Protein AF-A0A957AYV8-F1 (afdb_monomer_lite)

pLDDT: mean 86.89, std 7.69, range [53.62, 94.81]

Sequence (79 aa):
MKIATMFSDIWQSLWQRPVTQKYPFERKEAPDRLRGKLHWNPENCTGCALCNKDCPANAIDLFVLDKKAKQFVMRYDVG

Foldseek 3Di:
DPPVVVVVVVVVVVPDDDPDDPPPVGDDDDPPPDPDDDDDDQVPDQQPCPCCVVDPVSQWDKADPDPVVSGIDIDGDPD

Secondary structure (DSSP, 8-state):
--HHHHHHHHHHHHHSPP----TTTSPPPPPTT---S----GGG-----HHHHT-TT--EEEEEEETTTTEEEEEE---

Structure (mmCIF, N/CA/C/O backbone):
data_AF-A0A957AYV8-F1
#
_entry.id   AF-A0A957AYV8-F1
#
loop_
_atom_site.group_PDB
_atom_site.id
_atom_site.type_symbol
_atom_site.label_atom_id
_atom_site.label_alt_id
_atom_site.label_comp_id
_atom_site.label_asym_id
_atom_site.label_entity_id
_atom_site.label_seq_id
_atom_site.pdbx_PDB_ins_code
_atom_site.Cartn_x
_atom_site.Cartn_y
_atom_site.Cartn_z
_atom_site.occupancy
_atom_site.B_iso_or_equiv
_atom_site.auth_seq_id
_atom_site.auth_comp_id
_atom_site.auth_asym_id
_atom_site.auth_atom_id
_atom_site.pdbx_PDB_model_num
ATOM 1 N N . MET A 1 1 ? -37.143 0.124 29.218 1.00 53.62 1 MET A N 1
ATOM 2 C CA . MET A 1 1 ? -35.696 -0.160 29.350 1.00 53.62 1 MET A CA 1
ATOM 3 C C . MET A 1 1 ? -35.481 -0.883 30.670 1.00 53.62 1 MET A C 1
ATOM 5 O O . MET A 1 1 ? -35.823 -0.324 31.703 1.00 53.62 1 MET A O 1
ATOM 9 N N . LYS A 1 2 ? -35.048 -2.149 30.656 1.00 62.84 2 LYS A N 1
ATOM 10 C CA . LYS A 1 2 ? -34.942 -2.958 31.881 1.00 62.84 2 LYS A CA 1
ATOM 11 C C . LYS A 1 2 ? -33.539 -2.798 32.474 1.00 62.84 2 LYS A C 1
ATOM 13 O O . LYS A 1 2 ? -32.627 -3.509 32.086 1.00 62.84 2 LYS A O 1
ATOM 18 N N . ILE A 1 3 ? -33.376 -1.861 33.408 1.00 75.81 3 ILE A N 1
ATOM 19 C CA . ILE A 1 3 ? -32.102 -1.581 34.105 1.00 75.81 3 ILE A CA 1
ATOM 20 C C . ILE A 1 3 ? -31.479 -2.862 34.697 1.00 75.81 3 ILE A C 1
ATOM 22 O O . ILE A 1 3 ? -30.265 -3.033 34.675 1.00 75.81 3 ILE A O 1
ATOM 26 N N . ALA A 1 4 ? -32.314 -3.805 35.143 1.00 76.75 4 ALA A N 1
ATOM 27 C CA . ALA A 1 4 ? -31.882 -5.081 35.707 1.00 76.75 4 ALA A CA 1
ATOM 28 C C . ALA A 1 4 ? -31.061 -5.965 34.747 1.00 76.75 4 ALA A C 1
ATOM 30 O O . ALA A 1 4 ? -30.128 -6.626 35.194 1.00 76.75 4 ALA A O 1
ATOM 31 N N . THR A 1 5 ? -31.365 -5.982 33.443 1.00 84.44 5 THR A N 1
ATOM 32 C CA . THR A 1 5 ? -30.605 -6.819 32.495 1.00 84.44 5 THR A CA 1
ATOM 33 C C . THR A 1 5 ? -29.212 -6.244 32.253 1.00 84.44 5 THR A C 1
ATOM 35 O O . THR A 1 5 ? -28.245 -6.992 32.221 1.00 84.44 5 THR A O 1
ATOM 38 N N . MET A 1 6 ? -29.084 -4.913 32.221 1.00 83.56 6 MET A N 1
ATOM 39 C CA . MET A 1 6 ? -27.786 -4.251 32.051 1.00 83.56 6 MET A CA 1
ATOM 40 C C . MET A 1 6 ? -26.815 -4.537 33.202 1.00 83.56 6 MET A C 1
ATOM 42 O O . MET A 1 6 ? -25.635 -4.761 32.957 1.00 83.56 6 MET A O 1
ATOM 46 N N . PHE A 1 7 ? -27.290 -4.581 34.452 1.00 88.00 7 PHE A N 1
ATOM 47 C CA . PHE A 1 7 ? -26.432 -4.946 35.588 1.00 88.00 7 PHE A CA 1
ATOM 48 C C . PHE A 1 7 ? -25.914 -6.390 35.499 1.00 88.00 7 PHE A C 1
ATOM 50 O O . PHE A 1 7 ? -24.758 -6.644 35.837 1.00 88.00 7 PHE A O 1
ATOM 57 N N . SER A 1 8 ? -26.739 -7.320 35.007 1.00 86.94 8 SER A N 1
ATOM 58 C CA . SER A 1 8 ? -26.330 -8.710 34.766 1.00 86.94 8 SER A CA 1
ATOM 59 C C . SER A 1 8 ? -25.243 -8.803 33.692 1.00 86.94 8 SER A C 1
ATOM 61 O O . SER A 1 8 ? -24.238 -9.487 33.889 1.00 86.94 8 SER A O 1
ATOM 63 N N . ASP A 1 9 ? -25.409 -8.074 32.586 1.00 88.94 9 ASP A N 1
ATOM 64 C CA . ASP A 1 9 ? -24.454 -8.069 31.472 1.00 88.94 9 ASP A CA 1
ATOM 65 C C . ASP A 1 9 ? -23.093 -7.487 31.891 1.00 88.94 9 ASP A C 1
ATOM 67 O O . ASP A 1 9 ? -22.040 -7.996 31.493 1.00 88.94 9 ASP A O 1
ATOM 71 N N . ILE A 1 10 ? -23.099 -6.457 32.749 1.00 91.19 10 ILE A N 1
ATOM 72 C CA . ILE A 1 10 ? -21.881 -5.864 33.321 1.00 91.19 10 ILE A CA 1
ATOM 73 C C . ILE A 1 10 ? -21.146 -6.884 34.194 1.00 91.19 10 ILE A C 1
ATOM 75 O O . ILE A 1 10 ? -19.936 -7.061 34.043 1.00 91.19 10 ILE A O 1
ATOM 79 N N . TRP A 1 11 ? -21.866 -7.578 35.082 1.00 91.69 11 TRP A N 1
ATOM 80 C CA . TRP A 1 11 ? -21.271 -8.588 35.957 1.00 91.69 11 TRP A CA 1
ATOM 81 C C . TRP A 1 11 ? -20.645 -9.738 35.159 1.00 91.69 11 TRP A C 1
ATOM 83 O O . TRP A 1 11 ? -19.524 -10.160 35.439 1.00 91.69 11 TRP A O 1
ATOM 93 N N . GLN A 1 12 ? -21.335 -10.203 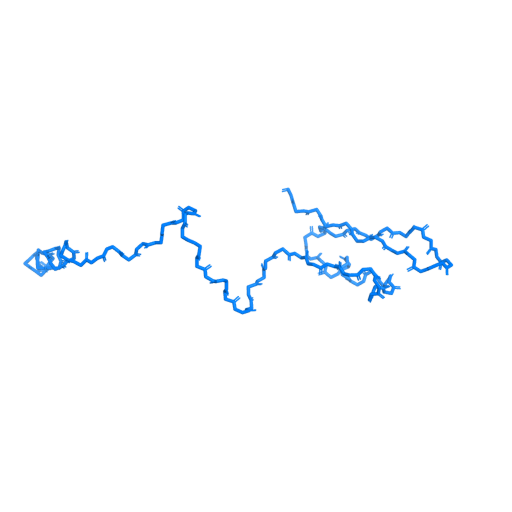34.115 1.00 86.12 12 GLN A N 1
ATOM 94 C CA . GLN A 1 12 ? -20.828 -11.257 33.240 1.00 86.12 12 GLN A CA 1
ATOM 95 C C . GLN A 1 12 ? -19.598 -10.804 32.440 1.00 86.12 12 GLN A C 1
ATOM 97 O O . GLN A 1 12 ? -18.646 -11.570 32.295 1.00 86.12 12 GLN A O 1
ATOM 102 N N . SER A 1 13 ? -19.590 -9.560 31.958 1.00 89.50 13 SER A N 1
ATOM 103 C CA . SER A 1 13 ? -18.487 -9.009 31.163 1.00 89.50 13 SER A CA 1
ATOM 104 C C . SER A 1 13 ? -17.219 -8.771 31.987 1.00 89.50 13 SER A C 1
ATOM 106 O O . SER A 1 13 ? -16.124 -8.984 31.474 1.00 89.50 13 SER A O 1
ATOM 108 N N . LEU A 1 14 ? -17.343 -8.391 33.267 1.00 91.50 14 LEU A N 1
ATOM 109 C CA . LEU A 1 14 ? -16.196 -8.202 34.167 1.00 91.50 14 LEU A CA 1
ATOM 110 C C . LEU A 1 14 ? -15.405 -9.505 34.383 1.00 91.50 14 LEU A C 1
ATOM 112 O O . LEU A 1 14 ? -14.190 -9.475 34.560 1.00 91.50 14 LEU A O 1
ATOM 116 N N . TRP A 1 15 ? -16.096 -10.649 34.368 1.00 92.44 15 TRP A N 1
ATOM 117 C CA . TRP A 1 15 ? -15.485 -11.962 34.593 1.00 92.44 15 TRP A CA 1
ATOM 118 C C . TRP A 1 15 ? -14.890 -12.589 33.323 1.00 92.44 15 TRP A C 1
ATOM 120 O O . TRP A 1 15 ? -14.131 -13.559 33.398 1.00 92.44 15 TRP A O 1
ATOM 130 N N . GLN A 1 16 ? -15.229 -12.069 32.142 1.00 90.00 16 GLN A N 1
ATOM 131 C CA . GLN A 1 16 ? -14.680 -12.552 30.879 1.00 90.00 16 GLN A CA 1
ATOM 132 C C . GLN A 1 16 ? -13.301 -11.948 30.608 1.00 90.00 16 GLN A C 1
ATOM 134 O O . GLN A 1 16 ? -12.977 -10.834 31.014 1.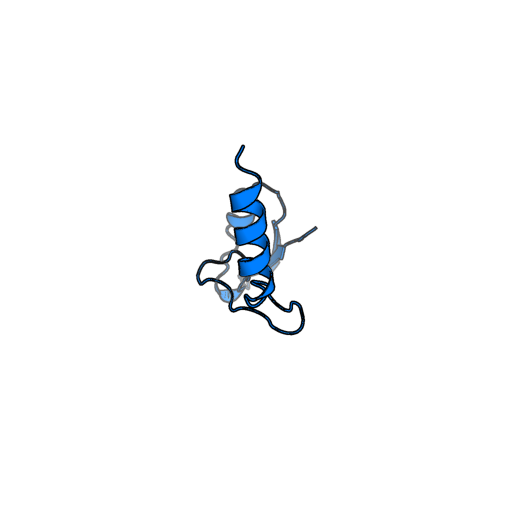00 90.00 16 GLN A O 1
ATOM 139 N N . ARG A 1 17 ? -12.457 -12.699 29.894 1.00 85.88 17 ARG A N 1
ATOM 140 C CA . ARG A 1 17 ? -11.154 -12.185 29.458 1.00 85.88 17 ARG A CA 1
ATOM 141 C C . ARG A 1 17 ? -11.357 -11.050 28.445 1.00 85.88 17 ARG A C 1
ATOM 143 O O . ARG A 1 17 ? -12.265 -11.144 27.619 1.00 85.88 17 ARG A O 1
ATOM 150 N N . PRO A 1 18 ? -10.501 -10.013 28.459 1.00 86.12 18 PRO A N 1
ATOM 151 C CA . PRO A 1 18 ? -10.605 -8.921 27.503 1.00 86.12 18 PRO A CA 1
ATOM 152 C C . PRO A 1 18 ? -10.410 -9.446 26.078 1.00 86.12 18 PRO A C 1
ATOM 154 O O . PRO A 1 18 ? -9.416 -10.109 25.783 1.00 86.12 18 PRO A O 1
ATOM 157 N N . VAL A 1 19 ? -11.338 -9.112 25.181 1.00 88.50 19 VAL A N 1
ATOM 158 C CA . VAL A 1 19 ? -11.253 -9.425 23.743 1.00 88.50 19 VAL A CA 1
ATOM 159 C C . VAL A 1 19 ? -10.366 -8.385 23.042 1.00 88.50 19 VAL A C 1
ATOM 161 O O . VAL A 1 19 ? -10.763 -7.737 22.077 1.00 88.50 19 VAL A O 1
ATOM 164 N N . THR A 1 20 ? -9.167 -8.152 23.579 1.00 88.88 20 THR A N 1
ATOM 165 C CA . THR A 1 20 ? -8.197 -7.184 23.053 1.00 88.88 20 THR A CA 1
ATOM 166 C C . THR A 1 20 ? -6.952 -7.892 22.535 1.00 88.88 20 THR A C 1
ATOM 168 O O . THR A 1 20 ? -6.605 -8.987 22.972 1.00 88.88 20 THR A O 1
ATOM 171 N N . GLN A 1 21 ? -6.273 -7.267 21.574 1.00 88.00 21 GLN A N 1
ATOM 172 C CA . GLN A 1 21 ? -4.982 -7.729 21.065 1.00 88.00 21 GLN A CA 1
ATOM 173 C C . GLN A 1 21 ? -3.881 -6.849 21.656 1.00 88.00 21 GLN A C 1
ATOM 175 O O . GLN A 1 21 ? -4.001 -5.622 21.648 1.00 88.00 21 GLN A O 1
ATOM 180 N N . LYS A 1 22 ? -2.797 -7.452 22.151 1.00 90.25 22 LYS A N 1
ATOM 181 C CA . LYS A 1 22 ? -1.675 -6.724 22.763 1.00 90.25 22 LYS A CA 1
ATOM 182 C C . LYS A 1 22 ? -0.695 -6.190 21.714 1.00 90.25 22 LYS A C 1
ATOM 184 O O . LYS A 1 22 ? 0.496 -6.489 21.761 1.00 90.25 22 LYS A O 1
ATOM 189 N N . TYR A 1 23 ? -1.170 -5.387 20.766 1.00 89.38 23 TYR A N 1
ATOM 190 C CA . TYR A 1 23 ? -0.281 -4.707 19.821 1.00 89.38 23 TYR A CA 1
ATOM 191 C C . TYR A 1 23 ? 0.564 -3.648 20.560 1.00 89.38 23 TYR A C 1
ATOM 193 O O . TYR A 1 23 ? 0.005 -2.925 21.385 1.00 89.38 23 TYR A O 1
ATOM 201 N N . PRO A 1 24 ? 1.882 -3.512 20.308 1.00 89.25 24 PRO A N 1
ATOM 202 C CA . PRO A 1 24 ? 2.699 -4.158 19.270 1.00 89.25 24 PRO A CA 1
ATOM 203 C C . PRO A 1 24 ? 3.399 -5.466 19.689 1.00 89.25 24 PRO A C 1
ATOM 205 O O . PRO A 1 24 ? 4.114 -6.042 18.868 1.00 89.25 24 PRO A O 1
ATOM 208 N N . PHE A 1 25 ? 3.229 -5.914 20.937 1.00 91.50 25 PHE A N 1
ATOM 209 C CA . PHE A 1 25 ? 3.941 -7.060 21.522 1.00 91.50 25 PHE A CA 1
ATOM 210 C C . PHE A 1 25 ? 3.468 -8.416 20.983 1.00 91.50 25 PHE A C 1
ATOM 212 O O . PHE A 1 25 ? 4.272 -9.324 20.805 1.00 91.50 25 PHE A O 1
ATOM 219 N N . GLU A 1 26 ? 2.176 -8.543 20.697 1.00 88.62 26 GLU A N 1
ATOM 220 C CA . GLU A 1 26 ? 1.558 -9.723 20.099 1.00 88.62 26 GLU A CA 1
ATOM 221 C C . GLU A 1 26 ? 0.950 -9.318 18.752 1.00 88.62 26 GLU A C 1
ATOM 223 O O . GLU A 1 26 ? -0.044 -8.588 18.691 1.00 88.62 26 GLU A O 1
ATOM 228 N N . ARG A 1 27 ? 1.592 -9.735 17.655 1.00 85.31 27 ARG A N 1
ATOM 229 C CA . ARG A 1 27 ? 1.111 -9.471 16.295 1.00 85.31 27 ARG A CA 1
ATOM 230 C C . ARG A 1 27 ? 0.278 -10.649 15.823 1.00 85.31 27 ARG A C 1
ATOM 232 O O . ARG A 1 27 ? 0.783 -11.761 15.721 1.00 85.31 27 ARG A O 1
ATOM 239 N N . LYS A 1 28 ? -0.984 -10.384 15.503 1.00 87.94 28 LYS A N 1
ATOM 240 C CA . LYS A 1 28 ? -1.839 -11.357 14.831 1.00 87.94 28 LYS A CA 1
ATOM 241 C C . LYS A 1 28 ? -1.354 -11.575 13.398 1.00 87.94 28 LYS A C 1
ATOM 243 O O . LYS A 1 28 ? -0.872 -10.642 12.753 1.00 87.94 28 LYS A O 1
ATOM 248 N N . GLU A 1 29 ? -1.515 -12.794 12.904 1.00 90.50 29 GLU A N 1
ATOM 249 C CA . GLU A 1 29 ? -1.270 -13.115 11.502 1.00 90.50 29 GLU A CA 1
ATOM 250 C C . GLU A 1 29 ? -2.167 -12.266 10.591 1.00 90.50 29 GLU A C 1
ATOM 252 O O . GLU A 1 29 ? -3.358 -12.057 10.857 1.00 90.50 29 GLU A O 1
ATOM 257 N N . ALA A 1 30 ? -1.567 -11.732 9.528 1.00 90.38 30 ALA A N 1
ATOM 258 C CA . ALA A 1 30 ? -2.296 -10.988 8.516 1.00 90.38 30 ALA A CA 1
ATOM 259 C C . ALA A 1 30 ? -3.228 -11.940 7.748 1.00 90.38 30 ALA A C 1
ATOM 261 O O . ALA A 1 30 ? -2.827 -13.062 7.451 1.00 90.38 30 ALA A O 1
ATOM 262 N N . PRO A 1 31 ? -4.449 -11.510 7.389 1.00 92.81 31 PRO A N 1
ATOM 263 C CA . PRO A 1 31 ? -5.320 -12.327 6.553 1.00 92.81 31 PRO A CA 1
ATOM 264 C C . PRO A 1 31 ? -4.707 -12.519 5.156 1.00 92.81 31 PRO A C 1
ATOM 266 O O . PRO A 1 31 ? -4.081 -11.600 4.626 1.00 92.81 31 PRO A O 1
ATOM 269 N N . ASP A 1 32 ? -4.967 -13.666 4.522 1.00 93.00 32 ASP A N 1
ATOM 270 C CA . ASP A 1 32 ? -4.318 -14.099 3.268 1.00 93.00 32 ASP A CA 1
ATOM 271 C C . ASP A 1 32 ? -4.367 -13.078 2.120 1.00 93.00 32 ASP A C 1
ATOM 273 O O . ASP A 1 32 ? -3.471 -13.015 1.282 1.00 93.00 32 ASP A O 1
ATOM 277 N N . ARG A 1 33 ? -5.429 -12.266 2.053 1.00 93.81 33 ARG A N 1
ATOM 278 C CA . ARG A 1 33 ? -5.654 -11.270 0.989 1.00 93.81 33 ARG A CA 1
ATOM 279 C C . ARG A 1 33 ? -5.489 -9.828 1.469 1.00 93.81 33 ARG A C 1
ATOM 281 O O . ARG A 1 33 ? -6.078 -8.915 0.883 1.00 93.81 33 ARG A O 1
ATOM 288 N N . LEU A 1 34 ? -4.725 -9.609 2.540 1.00 93.75 34 LEU A N 1
ATOM 289 C CA . LEU A 1 34 ? -4.421 -8.266 3.019 1.00 93.75 34 LEU A CA 1
ATOM 290 C C . LEU A 1 34 ? -3.677 -7.473 1.937 1.00 93.75 34 LEU A C 1
ATOM 292 O O . LEU A 1 34 ? -2.590 -7.845 1.501 1.00 93.75 34 LEU A O 1
ATOM 296 N N . ARG A 1 35 ? -4.237 -6.329 1.540 1.00 91.94 35 ARG A N 1
ATOM 297 C CA . ARG A 1 35 ? -3.558 -5.363 0.668 1.00 91.94 35 ARG A CA 1
ATOM 298 C C . ARG A 1 35 ? -2.599 -4.518 1.510 1.00 91.94 35 ARG A C 1
ATOM 300 O O . ARG A 1 35 ? -2.946 -3.422 1.932 1.00 91.94 35 ARG A O 1
ATOM 307 N N . GLY A 1 36 ? -1.444 -5.101 1.827 1.00 89.31 36 GLY A N 1
ATOM 308 C CA . GLY A 1 36 ? -0.372 -4.459 2.587 1.00 89.31 36 GLY A CA 1
ATOM 309 C C . GLY A 1 36 ? 0.532 -3.587 1.713 1.00 89.31 36 GLY A C 1
ATOM 310 O O . GLY A 1 36 ? 0.093 -2.973 0.742 1.00 89.31 36 GLY A O 1
ATOM 311 N N . LYS A 1 37 ? 1.824 -3.547 2.048 1.00 88.88 37 LYS A N 1
ATOM 312 C CA . LYS A 1 37 ? 2.822 -2.824 1.254 1.00 88.88 37 LYS A CA 1
ATOM 313 C C . LYS A 1 37 ? 2.955 -3.449 -0.137 1.00 88.88 37 LYS A C 1
ATOM 315 O O . LYS A 1 37 ? 3.078 -4.666 -0.264 1.00 88.88 37 LYS A O 1
ATOM 320 N N . LEU A 1 38 ? 2.988 -2.603 -1.162 1.00 89.31 38 LEU A N 1
ATOM 321 C CA . LEU A 1 38 ? 3.254 -3.031 -2.528 1.00 89.31 38 LEU A CA 1
ATOM 322 C C . LEU A 1 38 ? 4.659 -3.644 -2.633 1.00 89.31 38 LEU A C 1
ATOM 324 O O . LEU A 1 38 ? 5.644 -3.038 -2.210 1.00 89.31 38 LEU A O 1
ATOM 328 N N . HIS A 1 39 ? 4.740 -4.829 -3.230 1.00 89.50 39 HIS A N 1
ATOM 329 C CA . HIS A 1 39 ? 5.995 -5.485 -3.577 1.00 89.50 39 HIS A CA 1
ATOM 330 C C . HIS A 1 39 ? 6.132 -5.528 -5.099 1.00 89.50 39 HIS A C 1
ATOM 332 O O . HIS A 1 39 ? 5.240 -6.020 -5.790 1.00 89.50 39 HIS A O 1
ATOM 338 N N . TRP A 1 40 ? 7.246 -5.022 -5.619 1.00 90.19 40 TRP A N 1
ATOM 339 C CA . TRP A 1 40 ? 7.525 -4.963 -7.049 1.00 90.19 40 TRP A CA 1
ATOM 340 C C . TRP A 1 40 ? 8.831 -5.699 -7.353 1.00 90.19 40 TRP A C 1
ATOM 342 O O . TRP A 1 40 ? 9.829 -5.496 -6.666 1.00 90.19 40 TRP A O 1
ATOM 352 N N . ASN A 1 41 ? 8.806 -6.559 -8.375 1.00 90.19 41 ASN A N 1
ATOM 353 C CA . ASN A 1 41 ? 9.985 -7.266 -8.866 1.00 90.19 41 ASN A CA 1
ATOM 354 C C . ASN A 1 41 ? 10.391 -6.694 -10.243 1.00 90.19 41 ASN A C 1
ATOM 356 O O . ASN A 1 41 ? 9.590 -6.801 -11.180 1.00 90.19 41 ASN A O 1
ATOM 360 N N . PRO A 1 42 ? 11.603 -6.120 -10.392 1.00 88.19 42 PRO A N 1
ATOM 361 C CA . PRO A 1 42 ? 12.092 -5.580 -11.663 1.00 88.19 42 PRO A CA 1
ATOM 362 C C . PRO A 1 42 ? 12.174 -6.612 -12.788 1.00 88.19 42 PRO A C 1
ATOM 364 O O . PRO A 1 42 ? 11.915 -6.261 -13.934 1.00 88.19 42 PRO A O 1
ATOM 367 N N . GLU A 1 43 ? 12.484 -7.873 -12.486 1.00 88.62 43 GLU A N 1
ATOM 368 C CA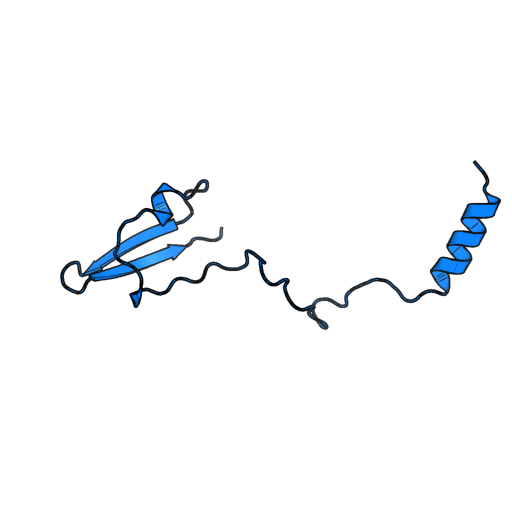 . GLU A 1 43 ? 12.683 -8.921 -13.500 1.00 88.62 43 GLU A CA 1
ATOM 369 C C . GLU A 1 43 ? 11.396 -9.243 -14.268 1.00 88.62 43 GLU A C 1
ATOM 371 O O . GLU A 1 43 ? 11.427 -9.558 -15.456 1.00 88.62 43 GLU A O 1
ATOM 376 N N . ASN A 1 44 ? 10.247 -9.097 -13.602 1.00 89.81 44 ASN A N 1
ATOM 377 C CA . ASN A 1 44 ? 8.929 -9.318 -14.197 1.00 89.81 44 ASN A CA 1
ATOM 378 C C . ASN A 1 44 ? 8.376 -8.061 -14.891 1.00 89.81 44 ASN A C 1
ATOM 380 O O . ASN A 1 44 ? 7.309 -8.103 -15.506 1.00 89.81 44 ASN A O 1
ATOM 384 N N . CYS A 1 45 ? 9.056 -6.920 -14.766 1.00 89.56 45 CYS A N 1
ATOM 385 C CA . CYS A 1 45 ? 8.585 -5.647 -15.285 1.00 89.56 45 CYS A CA 1
ATOM 386 C C . CYS A 1 45 ? 8.986 -5.473 -16.755 1.00 89.56 45 CYS A C 1
ATOM 388 O O . CYS A 1 45 ? 10.162 -5.426 -17.097 1.00 89.56 45 CYS A O 1
ATOM 390 N N . THR A 1 46 ? 8.003 -5.288 -17.636 1.00 89.56 46 THR A N 1
ATOM 391 C CA . THR A 1 46 ? 8.243 -5.006 -19.065 1.00 89.56 46 THR A CA 1
ATOM 392 C C . THR A 1 46 ? 8.300 -3.515 -19.394 1.00 89.56 46 THR A C 1
ATOM 394 O O . THR A 1 46 ? 8.561 -3.149 -20.539 1.00 89.56 46 THR A O 1
ATOM 397 N N . GLY A 1 47 ? 8.033 -2.649 -18.412 1.00 89.12 47 GLY A N 1
ATOM 398 C CA . GLY A 1 47 ? 8.008 -1.200 -18.604 1.00 89.12 47 GLY A CA 1
ATOM 399 C C . GLY A 1 47 ? 6.740 -0.662 -19.283 1.00 89.12 47 GLY A C 1
ATOM 400 O O . GLY A 1 47 ? 6.767 0.427 -19.845 1.00 89.12 47 GLY A O 1
ATOM 401 N N . CYS A 1 48 ? 5.619 -1.393 -19.244 1.00 91.31 48 CYS A N 1
ATOM 402 C CA . CYS A 1 48 ? 4.369 -1.016 -19.927 1.00 91.31 48 CYS A CA 1
ATOM 403 C C . CYS A 1 48 ? 3.646 0.222 -19.355 1.00 91.31 48 CYS A C 1
ATOM 405 O O . CYS A 1 48 ? 2.707 0.721 -19.974 1.00 91.31 48 CYS A O 1
ATOM 407 N N . ALA A 1 49 ? 4.048 0.698 -18.172 1.00 90.50 49 ALA A N 1
ATOM 408 C CA . ALA A 1 49 ? 3.449 1.829 -17.457 1.00 90.50 49 ALA A CA 1
ATOM 409 C C . ALA A 1 49 ? 1.940 1.708 -17.141 1.00 90.50 49 ALA A C 1
ATOM 411 O O . ALA A 1 49 ? 1.321 2.700 -16.758 1.00 90.50 49 ALA A O 1
ATOM 412 N N . LEU A 1 50 ? 1.344 0.513 -17.246 1.00 92.69 50 LEU A N 1
ATOM 413 C CA . LEU A 1 50 ? -0.066 0.288 -16.893 1.00 92.69 50 LEU A CA 1
ATOM 414 C C . LEU A 1 50 ? -0.330 0.574 -15.412 1.00 92.69 50 LEU A C 1
ATOM 416 O O . LEU A 1 50 ? -1.265 1.288 -15.085 1.00 92.69 50 LEU A O 1
ATOM 420 N N . CYS A 1 51 ? 0.557 0.121 -14.524 1.00 92.38 51 CYS A N 1
ATOM 421 C CA . CYS A 1 51 ? 0.426 0.354 -13.085 1.00 92.38 51 CYS A CA 1
ATOM 422 C C . CYS A 1 51 ? 0.410 1.841 -12.689 1.00 92.38 51 CYS A C 1
ATOM 424 O O . CYS A 1 51 ? -0.223 2.182 -11.697 1.00 92.38 51 CYS A O 1
ATOM 426 N N . ASN A 1 52 ? 1.085 2.711 -13.447 1.00 93.19 52 ASN A N 1
ATOM 427 C CA . ASN A 1 52 ? 1.029 4.159 -13.245 1.00 93.19 52 ASN A CA 1
ATOM 428 C C . ASN A 1 52 ? -0.325 4.703 -13.735 1.00 93.19 52 ASN A C 1
ATOM 430 O O . ASN A 1 52 ? -1.054 5.319 -12.966 1.00 93.19 52 ASN A O 1
ATOM 434 N N . LYS A 1 53 ? -0.713 4.379 -14.977 1.00 93.12 53 LYS A N 1
ATOM 435 C CA . LYS A 1 53 ? -1.970 4.851 -15.587 1.00 93.12 53 LYS A CA 1
ATOM 436 C C . LYS A 1 53 ? -3.226 4.422 -14.829 1.00 93.12 53 LYS A C 1
ATOM 438 O O . LYS A 1 53 ? -4.173 5.194 -14.742 1.00 93.12 53 LYS A O 1
ATOM 443 N N . ASP A 1 54 ? -3.227 3.204 -14.300 1.00 94.81 54 ASP A N 1
ATOM 444 C CA . ASP A 1 54 ? -4.366 2.638 -13.578 1.00 94.81 54 ASP A CA 1
ATOM 445 C C . ASP A 1 54 ? -4.425 3.117 -12.119 1.00 94.81 54 ASP A C 1
ATOM 447 O O . ASP A 1 54 ? -5.391 2.825 -11.412 1.00 94.81 54 ASP A O 1
ATOM 451 N N . CYS A 1 55 ? -3.397 3.821 -11.629 1.00 92.44 55 CYS A N 1
ATOM 452 C CA . CYS A 1 55 ? -3.348 4.277 -10.249 1.00 92.44 55 CYS A CA 1
ATOM 453 C C . CYS A 1 55 ? -4.347 5.426 -10.030 1.00 92.44 55 CYS A C 1
ATOM 455 O O . CYS A 1 55 ? -4.111 6.533 -10.509 1.00 92.44 55 CYS A O 1
ATOM 457 N N . PRO A 1 56 ? -5.413 5.245 -9.228 1.00 93.12 56 PRO A N 1
ATOM 458 C CA . PRO A 1 56 ? -6.380 6.318 -8.984 1.00 93.12 56 PRO A CA 1
ATOM 459 C C . PRO A 1 56 ? -5.795 7.472 -8.155 1.00 93.12 56 PRO A C 1
ATOM 461 O O . PRO A 1 56 ? -6.343 8.569 -8.152 1.00 93.12 56 PRO A O 1
ATOM 464 N N . ALA A 1 57 ? -4.701 7.219 -7.431 1.00 92.38 57 ALA A N 1
ATOM 465 C CA . ALA A 1 57 ? -4.045 8.184 -6.556 1.00 92.38 57 ALA A CA 1
ATOM 466 C C . ALA A 1 57 ? -2.803 8.837 -7.186 1.00 92.38 57 ALA A C 1
ATOM 468 O O . ALA A 1 57 ? -2.171 9.653 -6.524 1.00 92.38 57 ALA A O 1
ATOM 469 N N . ASN A 1 58 ? -2.426 8.465 -8.419 1.00 90.81 58 ASN A N 1
ATOM 470 C CA . ASN A 1 58 ? -1.182 8.906 -9.070 1.00 90.81 58 ASN A CA 1
ATOM 471 C C . ASN A 1 58 ? 0.069 8.758 -8.173 1.00 90.81 58 ASN A C 1
ATOM 473 O O . ASN A 1 58 ? 0.952 9.605 -8.179 1.00 90.81 58 ASN A O 1
ATOM 477 N N . ALA A 1 59 ? 0.135 7.688 -7.375 1.00 91.19 59 ALA A N 1
ATOM 478 C CA . ALA A 1 59 ? 1.193 7.461 -6.380 1.00 91.19 59 ALA A CA 1
ATOM 479 C C . ALA A 1 59 ? 2.377 6.627 -6.912 1.00 91.19 59 ALA A C 1
ATOM 481 O O . ALA A 1 59 ? 3.240 6.190 -6.149 1.00 91.19 59 ALA A O 1
ATOM 482 N N . ILE A 1 60 ? 2.365 6.306 -8.206 1.00 92.75 60 ILE A N 1
ATOM 483 C CA . ILE A 1 60 ? 3.292 5.369 -8.836 1.00 92.75 60 ILE A CA 1
ATOM 484 C C . ILE A 1 60 ? 4.003 6.080 -9.976 1.00 92.75 60 ILE A C 1
ATOM 486 O O . ILE A 1 60 ? 3.370 6.431 -10.966 1.00 92.75 60 ILE A O 1
ATOM 490 N N . ASP A 1 61 ? 5.326 6.145 -9.889 1.00 90.50 61 ASP A N 1
ATOM 491 C CA . ASP A 1 61 ? 6.190 6.625 -10.958 1.00 90.50 61 ASP A CA 1
ATOM 492 C C . ASP A 1 61 ? 7.033 5.486 -11.527 1.00 90.50 61 ASP A C 1
ATOM 494 O O . ASP A 1 61 ? 7.518 4.608 -10.809 1.00 90.50 61 ASP A O 1
ATOM 498 N N . LEU A 1 62 ? 7.224 5.494 -12.846 1.00 90.50 62 LEU A N 1
ATOM 499 C CA . LEU A 1 62 ? 8.034 4.500 -13.542 1.00 90.50 62 LEU A CA 1
ATOM 500 C C . LEU A 1 62 ? 9.195 5.191 -14.253 1.00 90.50 62 LEU A C 1
ATOM 502 O O . LEU A 1 62 ? 8.999 5.906 -15.236 1.00 90.50 62 LEU A O 1
ATOM 506 N N . PHE A 1 63 ? 10.408 4.928 -13.782 1.00 87.88 63 PHE A N 1
ATOM 507 C CA . PHE A 1 63 ? 11.641 5.431 -14.370 1.00 87.88 63 PHE A CA 1
ATOM 508 C C . PHE A 1 63 ? 12.270 4.384 -15.284 1.00 87.88 63 PHE A C 1
ATOM 510 O O . PHE A 1 63 ? 12.292 3.190 -14.980 1.00 87.88 63 PHE A O 1
ATOM 517 N N . VAL A 1 64 ? 12.813 4.840 -16.409 1.00 87.00 64 VAL A N 1
ATOM 518 C CA . VAL A 1 64 ? 13.563 4.002 -17.347 1.00 87.00 64 VAL A CA 1
ATOM 519 C C . VAL A 1 64 ? 15.045 4.288 -17.138 1.00 87.00 64 VAL A C 1
ATOM 521 O O . VAL A 1 64 ? 15.492 5.388 -17.452 1.00 87.00 64 VAL A O 1
ATOM 524 N N . LEU A 1 65 ? 15.791 3.319 -16.603 1.00 84.44 65 LEU A N 1
ATOM 525 C CA . LEU A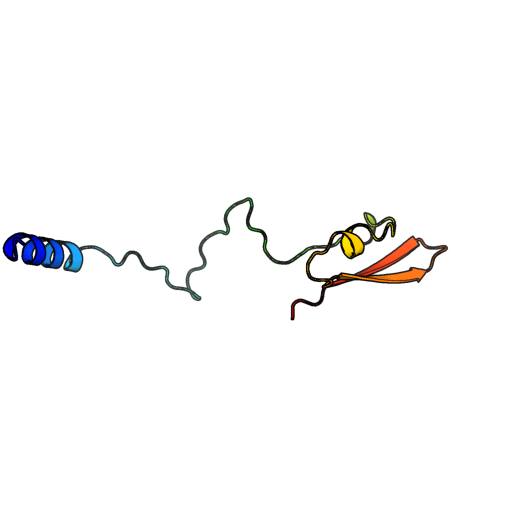 1 65 ? 17.239 3.454 -16.416 1.00 84.44 65 LEU A CA 1
ATOM 526 C C . LEU A 1 65 ? 17.981 3.127 -17.711 1.00 84.44 65 LEU A C 1
ATOM 528 O O . LEU A 1 65 ? 18.789 3.919 -18.184 1.00 84.44 65 LEU A O 1
ATOM 532 N N . ASP A 1 66 ? 17.655 1.985 -18.318 1.00 80.88 66 ASP A N 1
ATOM 533 C CA . ASP A 1 66 ? 18.265 1.553 -19.571 1.00 80.88 66 ASP A CA 1
ATOM 534 C C . ASP A 1 66 ? 17.237 0.829 -20.451 1.00 80.88 66 ASP A C 1
ATOM 536 O O . ASP A 1 66 ? 16.685 -0.215 -20.095 1.00 80.88 66 ASP A O 1
ATOM 540 N N . LYS A 1 67 ? 16.993 1.391 -21.641 1.00 75.25 67 LYS A N 1
ATOM 541 C CA . LYS A 1 67 ? 16.080 0.826 -22.645 1.00 75.25 67 LYS A CA 1
ATOM 542 C C . LYS A 1 67 ? 16.642 -0.426 -23.321 1.00 75.25 67 LYS A C 1
ATOM 544 O O . LYS A 1 67 ? 15.863 -1.294 -23.703 1.00 75.25 67 LYS A O 1
ATOM 549 N N . LYS A 1 68 ? 17.966 -0.525 -23.488 1.00 79.38 68 LYS A N 1
ATOM 550 C CA . LYS A 1 68 ? 18.627 -1.682 -24.112 1.00 79.38 68 LYS A CA 1
ATOM 551 C C . LYS A 1 68 ? 18.678 -2.861 -23.147 1.00 79.38 68 LYS A C 1
ATOM 553 O O . LYS A 1 68 ? 18.374 -3.978 -23.550 1.00 79.38 68 LYS A O 1
ATOM 558 N N . ALA A 1 69 ? 18.986 -2.597 -21.878 1.00 78.88 69 ALA A N 1
ATOM 559 C CA . ALA A 1 69 ? 19.018 -3.619 -20.833 1.00 78.88 69 ALA A CA 1
ATOM 560 C C . ALA A 1 69 ? 17.639 -3.925 -20.214 1.00 78.88 69 ALA A C 1
ATOM 562 O O . ALA A 1 69 ? 17.550 -4.779 -19.337 1.00 78.88 69 ALA A O 1
ATOM 563 N N . LYS A 1 70 ? 16.564 -3.248 -20.659 1.00 76.44 70 LYS A N 1
ATOM 564 C CA . LYS A 1 70 ? 15.197 -3.362 -20.108 1.00 76.44 70 LYS A CA 1
ATOM 565 C C . LYS A 1 70 ? 15.147 -3.157 -18.588 1.00 76.44 70 LYS A C 1
ATOM 567 O O . LYS A 1 70 ? 14.407 -3.833 -17.880 1.00 76.44 70 LYS A O 1
ATOM 572 N N . GLN A 1 71 ? 15.939 -2.213 -18.087 1.00 82.12 71 GLN A N 1
ATOM 573 C CA . GLN A 1 71 ? 15.970 -1.871 -16.671 1.00 82.12 71 GLN A CA 1
ATOM 574 C C . GLN A 1 71 ? 15.008 -0.718 -16.392 1.00 82.12 71 GLN A C 1
ATOM 576 O O . GLN A 1 71 ? 15.197 0.412 -16.855 1.00 82.12 71 GLN A O 1
ATOM 581 N N . PHE A 1 72 ? 13.982 -1.015 -15.603 1.00 86.44 72 PHE A N 1
ATOM 582 C CA . PHE A 1 72 ? 12.964 -0.071 -15.155 1.00 86.44 72 PHE A CA 1
ATOM 583 C C . PHE A 1 72 ? 12.984 -0.012 -13.636 1.00 86.44 72 PHE A C 1
ATOM 585 O O . PHE A 1 72 ? 13.287 -1.020 -13.012 1.00 86.44 72 PHE A O 1
ATOM 592 N N . VAL A 1 73 ? 12.638 1.131 -13.047 1.00 87.38 73 VAL A N 1
ATOM 593 C CA . VAL A 1 73 ? 12.470 1.288 -11.599 1.00 87.38 73 VAL A CA 1
ATOM 594 C C . VAL A 1 73 ? 11.091 1.854 -11.324 1.00 87.38 73 VAL A C 1
ATOM 596 O O . VAL A 1 73 ? 10.762 2.948 -11.779 1.00 87.38 73 VAL A O 1
ATOM 599 N N . MET A 1 74 ? 10.286 1.099 -10.580 1.00 89.12 74 MET A N 1
ATOM 600 C CA . MET A 1 74 ? 9.016 1.581 -10.055 1.00 89.12 74 MET A CA 1
ATOM 601 C C . MET A 1 74 ? 9.270 2.271 -8.716 1.00 89.12 74 MET A C 1
ATOM 603 O O . MET A 1 74 ? 9.741 1.641 -7.768 1.00 89.12 74 MET A O 1
ATOM 607 N N . ARG A 1 75 ? 8.939 3.556 -8.633 1.00 88.12 75 ARG A N 1
ATOM 608 C CA . ARG A 1 75 ? 8.875 4.292 -7.377 1.00 88.12 75 ARG A CA 1
ATOM 609 C C . ARG A 1 75 ? 7.418 4.357 -6.937 1.00 88.12 75 ARG A C 1
ATOM 611 O O . ARG A 1 75 ? 6.541 4.713 -7.715 1.00 88.12 75 ARG A O 1
ATOM 618 N N . T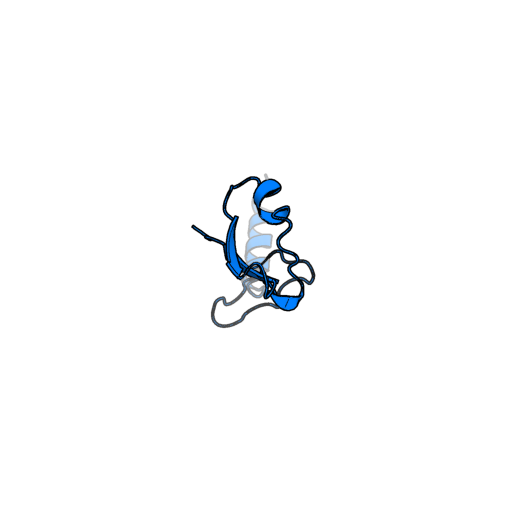YR A 1 76 ? 7.176 3.969 -5.695 1.00 87.00 76 TYR A N 1
ATOM 619 C CA . TYR A 1 76 ? 5.868 4.050 -5.064 1.00 87.00 76 TYR A CA 1
ATOM 620 C C . TYR A 1 76 ? 5.997 4.981 -3.868 1.00 87.00 76 TYR A C 1
ATOM 622 O O . TYR A 1 76 ? 6.674 4.638 -2.895 1.00 87.00 76 TYR A O 1
ATOM 630 N N .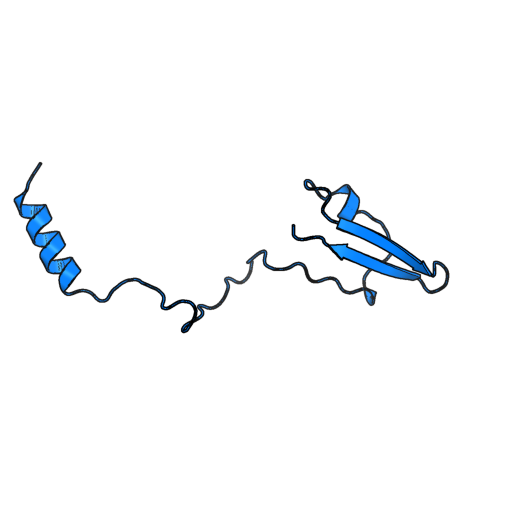 ASP A 1 77 ? 5.388 6.158 -3.969 1.00 77.06 77 ASP A N 1
ATOM 631 C CA . ASP A 1 77 ? 5.367 7.124 -2.882 1.00 77.06 77 ASP A CA 1
ATOM 632 C C . ASP A 1 77 ? 4.129 6.845 -2.023 1.00 77.06 77 ASP A C 1
ATOM 634 O O . ASP A 1 77 ? 2.983 7.114 -2.390 1.00 77.06 77 ASP A O 1
ATOM 638 N N . VAL A 1 78 ? 4.372 6.230 -0.869 1.00 67.31 78 VAL A N 1
ATOM 639 C CA . VAL A 1 78 ? 3.375 6.101 0.195 1.00 67.31 78 VAL A CA 1
ATOM 640 C C . VAL A 1 78 ? 3.546 7.356 1.025 1.00 67.31 78 VAL A C 1
ATOM 642 O O . VAL A 1 78 ? 4.500 7.394 1.792 1.00 67.31 78 VAL A O 1
ATOM 645 N N . GLY A 1 79 ? 2.713 8.365 0.744 1.00 56.41 79 GLY A N 1
ATOM 646 C CA . GLY A 1 79 ? 2.673 9.704 1.361 1.00 56.41 79 GLY A CA 1
ATOM 647 C C . GLY A 1 79 ? 3.508 9.929 2.617 1.00 56.41 79 GLY A C 1
ATOM 648 O O . GLY A 1 79 ? 3.318 9.171 3.594 1.00 56.41 79 GLY A O 1
#

Radius of gyration: 24.79 Å; chains: 1; bounding box: 55×24×60 Å